Protein AF-A0A7X8CUX2-F1 (afdb_monomer_lite)

Foldseek 3Di:
DDDDDDDDDDDDDDDDDDDDDDDDDDDDDDDDDDDDDDDDPDPPDPDDPDPPPPPDPPDQDKDKAAFADLVPDDDDDFDDDDPDDDDALDADPVPRGGDHDDDDRDDQVPDWDWDDDPDPDIDTDGPSSVVRHIDIWHFDWDDDPPRDIDTDTD

pLDDT: mean 77.35, std 22.96, range [33.97, 98.06]

Radius o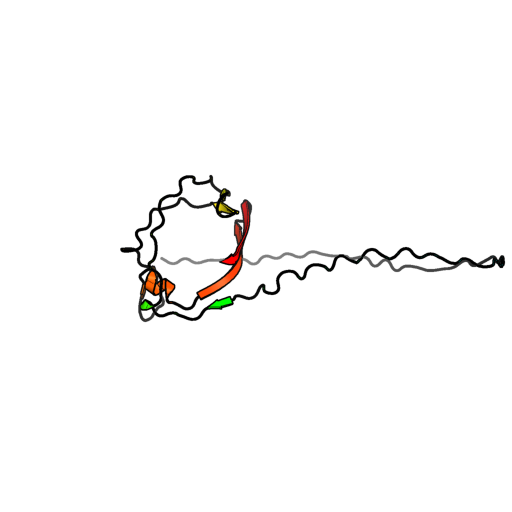f gyration: 32.83 Å; chains: 1; bounding box: 55×72×86 Å

Structure (mmCIF, N/CA/C/O backbone):
data_AF-A0A7X8CUX2-F1
#
_entry.id   AF-A0A7X8CUX2-F1
#
loop_
_atom_site.group_PDB
_atom_site.id
_atom_site.type_symbol
_atom_site.label_atom_id
_atom_site.label_alt_id
_atom_site.label_comp_id
_atom_site.label_asym_id
_atom_site.label_entity_id
_atom_site.label_seq_id
_atom_site.pdbx_PDB_ins_code
_atom_site.Cartn_x
_atom_site.Cartn_y
_atom_site.Cartn_z
_atom_site.occupancy
_atom_site.B_iso_or_equiv
_atom_site.auth_seq_id
_atom_site.auth_comp_id
_atom_site.auth_asym_id
_atom_site.auth_atom_id
_atom_site.pdbx_PDB_model_num
ATOM 1 N N . MET A 1 1 ? 29.147 4.856 28.136 1.00 40.97 1 MET A N 1
ATOM 2 C CA . MET A 1 1 ? 29.773 5.010 26.806 1.00 40.97 1 MET A CA 1
ATOM 3 C C . MET A 1 1 ? 29.336 6.350 26.240 1.00 40.97 1 MET A C 1
ATOM 5 O O . MET A 1 1 ? 28.150 6.532 26.015 1.00 40.97 1 MET A O 1
ATOM 9 N N . ARG A 1 2 ? 30.264 7.312 26.157 1.00 35.72 2 ARG A N 1
ATOM 10 C CA . ARG A 1 2 ? 30.069 8.632 25.536 1.00 35.72 2 ARG A CA 1
ATOM 11 C C . ARG A 1 2 ? 30.442 8.516 24.060 1.00 35.72 2 ARG A C 1
ATOM 13 O O . ARG A 1 2 ? 31.476 7.925 23.770 1.00 35.72 2 ARG A O 1
ATOM 20 N N . PHE A 1 3 ? 29.644 9.102 23.178 1.00 41.94 3 PHE A N 1
ATOM 21 C CA . PHE A 1 3 ? 30.028 9.365 21.794 1.00 41.94 3 PHE A CA 1
ATOM 22 C C . PHE A 1 3 ? 29.941 10.875 21.577 1.00 41.94 3 PHE A C 1
ATOM 24 O O . PHE A 1 3 ? 28.862 11.453 21.680 1.00 41.94 3 PHE A O 1
ATOM 31 N N . GLU A 1 4 ? 31.094 11.505 21.367 1.00 49.91 4 GLU A N 1
ATOM 32 C CA . GLU A 1 4 ? 31.210 12.897 20.936 1.00 49.91 4 GLU A CA 1
ATOM 33 C C . GLU A 1 4 ? 31.287 12.925 19.408 1.00 49.91 4 GLU A C 1
ATOM 35 O O . GLU A 1 4 ? 32.046 12.164 18.807 1.00 49.91 4 GLU A O 1
ATOM 40 N N . THR A 1 5 ? 30.505 13.797 18.777 1.00 55.00 5 THR A N 1
ATOM 41 C CA . THR A 1 5 ? 30.584 14.076 17.340 1.00 55.00 5 THR A CA 1
ATOM 42 C C . THR A 1 5 ? 31.067 15.506 17.139 1.00 55.00 5 THR A C 1
ATOM 44 O O . THR A 1 5 ? 30.326 16.457 17.379 1.00 55.00 5 THR A O 1
ATOM 47 N N . THR A 1 6 ? 32.313 15.639 16.689 1.00 42.09 6 THR A N 1
ATOM 48 C CA . THR A 1 6 ? 32.899 16.876 16.158 1.00 42.09 6 THR A CA 1
ATOM 49 C C . THR A 1 6 ? 32.623 16.939 14.657 1.00 42.09 6 THR A C 1
ATOM 51 O O . THR A 1 6 ? 32.862 15.969 13.940 1.00 42.09 6 THR A O 1
ATOM 54 N N . THR A 1 7 ? 32.132 18.069 14.151 1.00 53.88 7 THR A N 1
ATOM 55 C CA . THR A 1 7 ? 32.079 18.352 12.708 1.00 53.88 7 THR A CA 1
ATOM 56 C C . THR A 1 7 ? 32.467 19.810 12.474 1.00 53.88 7 THR A C 1
ATOM 58 O O . THR A 1 7 ? 31.835 20.725 12.996 1.00 53.88 7 THR A O 1
ATOM 61 N N . GLU A 1 8 ? 33.563 19.984 11.735 1.00 51.78 8 GLU A N 1
ATOM 62 C CA . GLU A 1 8 ? 34.160 21.245 11.272 1.00 51.78 8 GLU A CA 1
ATOM 63 C C . GLU A 1 8 ? 33.325 21.895 10.141 1.00 51.78 8 GLU A C 1
ATOM 65 O O . GLU A 1 8 ? 32.592 21.185 9.446 1.00 51.78 8 GLU A O 1
ATOM 70 N N . PRO A 1 9 ? 33.435 23.219 9.901 1.00 49.66 9 PRO A N 1
ATOM 71 C CA . PRO A 1 9 ? 32.651 23.920 8.892 1.00 49.66 9 PRO A CA 1
ATOM 72 C C . PRO A 1 9 ? 33.364 24.011 7.531 1.00 49.66 9 PRO A C 1
ATOM 74 O O . PRO A 1 9 ? 34.558 24.286 7.437 1.00 49.66 9 PRO A O 1
ATOM 77 N N . ALA A 1 10 ? 32.594 23.863 6.451 1.00 48.94 10 ALA A N 1
ATOM 78 C CA . ALA A 1 10 ? 33.071 24.022 5.081 1.00 48.94 10 ALA A CA 1
ATOM 79 C C . ALA A 1 10 ? 33.069 25.498 4.636 1.00 48.94 10 ALA A C 1
ATOM 81 O O . ALA A 1 10 ? 32.022 26.138 4.529 1.00 48.94 10 ALA A O 1
ATOM 82 N N . HIS A 1 11 ? 34.255 26.017 4.312 1.00 44.72 11 HIS A N 1
ATOM 83 C CA . HIS A 1 11 ? 34.447 27.216 3.497 1.00 44.72 11 HIS A CA 1
ATOM 84 C C . HIS A 1 11 ? 34.376 26.857 2.005 1.00 44.72 11 HIS A C 1
ATOM 86 O O . HIS A 1 11 ? 35.076 25.959 1.548 1.00 44.72 11 HIS A O 1
ATOM 92 N N . GLY A 1 12 ? 33.610 27.620 1.221 1.00 40.72 12 GLY A N 1
ATOM 93 C CA . GLY A 1 12 ? 33.615 27.523 -0.239 1.00 40.72 12 GLY A CA 1
ATOM 94 C C . GLY A 1 12 ? 33.156 28.824 -0.891 1.00 40.72 12 GLY A C 1
ATOM 95 O O . GLY A 1 12 ? 31.986 29.181 -0.824 1.00 40.72 12 GLY A O 1
ATOM 96 N N . ARG A 1 13 ? 34.101 29.543 -1.502 1.00 46.06 13 ARG A N 1
ATOM 97 C CA . ARG A 1 13 ? 33.941 30.817 -2.220 1.00 46.06 13 ARG A CA 1
ATOM 98 C C . ARG A 1 13 ? 34.296 30.598 -3.695 1.00 46.06 13 ARG A C 1
ATOM 100 O O . ARG A 1 13 ? 35.403 30.151 -3.961 1.00 46.06 13 ARG A O 1
ATOM 107 N N . ALA A 1 14 ? 33.421 30.992 -4.620 1.00 40.34 14 ALA A N 1
ATOM 108 C CA . ALA A 1 14 ? 33.697 31.361 -6.025 1.00 40.34 14 ALA A CA 1
ATOM 109 C C . ALA A 1 14 ? 32.381 31.955 -6.586 1.00 40.34 14 ALA A C 1
ATOM 111 O O . ALA A 1 14 ? 31.327 31.390 -6.329 1.00 40.34 14 ALA A O 1
ATOM 112 N N . GLY A 1 15 ? 32.300 33.167 -7.157 1.00 36.16 15 GLY A N 1
ATOM 113 C CA . GLY A 1 15 ? 32.928 33.620 -8.411 1.00 36.16 15 GLY A CA 1
ATOM 114 C C . GLY A 1 15 ? 32.113 33.074 -9.597 1.00 36.16 15 GLY A C 1
ATOM 115 O O . GLY A 1 15 ? 31.926 31.874 -9.664 1.00 36.16 15 GLY A O 1
ATOM 116 N N . GLY A 1 16 ? 31.568 33.804 -10.568 1.00 33.97 16 GLY A N 1
ATOM 117 C CA . GLY A 1 16 ? 31.579 35.204 -10.977 1.00 33.97 16 GLY A CA 1
ATOM 118 C C . GLY A 1 16 ? 31.033 35.261 -12.422 1.00 33.97 16 GLY A C 1
ATOM 119 O O . GLY A 1 16 ? 31.191 34.300 -13.165 1.00 33.97 16 GLY A O 1
ATOM 120 N N . GLY A 1 17 ? 30.425 36.384 -12.822 1.00 37.47 17 GLY A N 1
ATOM 121 C CA . GLY A 1 17 ? 30.331 36.821 -14.225 1.00 37.47 17 GLY A CA 1
ATOM 122 C C . GLY A 1 17 ? 29.136 36.349 -15.071 1.00 37.47 17 GLY A C 1
ATOM 123 O O . GLY A 1 17 ? 29.146 35.254 -15.617 1.00 37.47 17 GLY A O 1
ATOM 124 N N . SER A 1 18 ? 28.183 37.251 -15.341 1.00 40.88 18 SER A N 1
ATOM 125 C CA . SER A 1 18 ? 27.352 37.185 -16.556 1.00 40.88 18 SER A CA 1
ATOM 126 C C . SER A 1 18 ? 27.456 38.514 -17.305 1.00 40.88 18 SER A C 1
ATOM 128 O O . SER A 1 18 ? 27.073 39.560 -16.779 1.00 40.88 18 SER A O 1
ATOM 130 N N . GLY A 1 19 ? 28.040 38.470 -18.502 1.00 38.22 19 GLY A N 1
ATOM 131 C CA . GLY A 1 19 ? 28.313 39.630 -19.342 1.00 38.22 19 GLY A CA 1
ATOM 132 C C . GLY A 1 19 ? 27.075 40.159 -20.064 1.00 38.22 19 GLY A C 1
ATOM 133 O O . GLY A 1 19 ? 26.336 39.423 -20.712 1.00 38.22 19 GLY A O 1
ATOM 134 N N . THR A 1 20 ? 26.902 41.471 -19.989 1.00 44.12 20 THR A N 1
ATOM 135 C CA . THR A 1 20 ? 25.907 42.274 -20.699 1.00 44.12 20 THR A CA 1
ATOM 136 C C . THR A 1 20 ? 26.372 42.522 -22.139 1.00 44.12 20 THR A C 1
ATOM 138 O O . THR A 1 20 ? 27.389 43.181 -22.348 1.00 44.12 20 THR A O 1
ATOM 141 N N . ARG A 1 21 ? 25.629 42.073 -23.160 1.00 46.41 21 ARG A N 1
ATOM 142 C CA . ARG A 1 21 ? 25.759 42.608 -24.531 1.00 46.41 21 ARG A CA 1
ATOM 143 C C . ARG A 1 21 ? 24.506 43.401 -24.878 1.00 46.41 21 ARG A C 1
ATOM 145 O O . ARG A 1 21 ? 23.467 42.840 -25.202 1.00 46.41 21 ARG A O 1
ATOM 152 N N . ARG A 1 22 ? 24.621 44.728 -24.764 1.00 46.91 22 ARG A N 1
ATOM 153 C CA . ARG A 1 22 ? 23.654 45.694 -25.296 1.00 46.91 22 ARG A CA 1
ATOM 154 C C . ARG A 1 22 ? 23.838 45.794 -26.806 1.00 46.91 22 ARG A C 1
ATOM 156 O O . ARG A 1 22 ? 24.954 46.009 -27.276 1.00 46.91 22 ARG A O 1
ATOM 163 N N . GLY A 1 23 ? 22.733 45.648 -27.528 1.00 41.47 23 GLY A N 1
ATOM 164 C CA . GLY A 1 23 ? 22.646 45.944 -28.949 1.00 41.47 23 GLY A CA 1
ATOM 165 C C . GLY A 1 23 ? 22.874 47.426 -29.235 1.00 41.47 23 GLY A C 1
ATOM 166 O O . GLY A 1 23 ? 22.626 48.292 -28.392 1.00 41.47 23 GLY A O 1
ATOM 167 N N . ARG A 1 24 ? 23.342 47.701 -30.449 1.00 58.12 24 ARG A N 1
ATOM 168 C CA . ARG A 1 24 ? 23.314 49.024 -31.061 1.00 58.12 24 ARG A CA 1
ATOM 169 C C . ARG A 1 24 ? 22.660 48.895 -32.430 1.00 58.12 24 ARG A C 1
ATOM 171 O O . ARG A 1 24 ? 23.134 48.153 -33.284 1.00 58.12 24 ARG A O 1
ATOM 178 N N . PHE A 1 25 ? 21.534 49.586 -32.535 1.00 46.28 25 PHE A N 1
ATOM 179 C CA . PHE A 1 25 ? 20.859 49.992 -33.755 1.00 46.28 25 PHE A CA 1
ATOM 180 C C . PHE A 1 25 ? 21.726 51.007 -34.510 1.00 46.28 25 PHE A C 1
ATOM 182 O O . PHE A 1 25 ? 22.446 51.761 -33.860 1.00 46.28 25 PHE A O 1
ATOM 189 N N . ASP A 1 26 ? 21.662 50.987 -35.842 1.00 43.47 26 ASP A N 1
ATOM 190 C CA . ASP A 1 26 ? 21.431 52.150 -36.727 1.00 43.47 26 ASP A CA 1
ATOM 191 C C . ASP A 1 26 ? 21.688 51.706 -38.184 1.00 43.47 26 ASP A C 1
ATOM 193 O O . ASP A 1 26 ? 22.742 51.168 -38.507 1.00 43.47 26 ASP A O 1
ATOM 197 N N . LEU A 1 27 ? 20.656 51.612 -39.030 1.00 44.06 27 LEU A N 1
ATOM 198 C CA . LEU A 1 27 ? 20.001 52.690 -39.791 1.00 44.06 27 LEU A CA 1
ATOM 199 C C . LEU A 1 27 ? 20.787 53.060 -41.059 1.00 44.06 27 LEU A C 1
ATOM 201 O O . LEU A 1 27 ? 21.678 53.894 -40.990 1.00 44.06 27 LEU A O 1
ATOM 205 N N . ILE A 1 28 ? 20.377 52.536 -42.224 1.00 42.38 28 ILE A N 1
ATOM 206 C CA . ILE A 1 28 ? 20.490 53.251 -43.509 1.00 42.38 28 ILE A CA 1
ATOM 207 C C . ILE A 1 28 ? 19.234 52.962 -44.347 1.00 42.38 28 ILE A C 1
ATOM 209 O O . ILE A 1 28 ? 18.972 51.834 -44.756 1.00 42.38 28 ILE A O 1
ATOM 213 N N . ILE A 1 29 ? 18.457 54.024 -44.559 1.00 44.44 29 ILE A N 1
ATOM 214 C CA . ILE A 1 29 ? 17.310 54.147 -45.464 1.00 44.44 29 ILE A CA 1
ATOM 215 C C . ILE A 1 29 ? 17.831 54.602 -46.830 1.00 44.44 29 ILE A C 1
ATOM 217 O O . ILE A 1 29 ? 18.594 55.562 -46.853 1.00 44.44 29 ILE A O 1
ATOM 221 N N . LEU A 1 30 ? 17.364 53.998 -47.933 1.00 34.56 30 LEU A N 1
ATOM 222 C CA . LEU A 1 30 ? 16.971 54.686 -49.182 1.00 34.56 30 LEU A CA 1
ATOM 223 C C . LEU A 1 30 ? 16.639 53.680 -50.293 1.00 34.56 30 LEU A C 1
ATOM 225 O O . LEU A 1 30 ? 17.513 52.946 -50.739 1.00 34.56 30 LEU A O 1
ATOM 229 N N . ALA A 1 31 ? 15.396 53.703 -50.779 1.00 37.47 31 ALA A N 1
ATOM 230 C CA . ALA A 1 31 ? 15.056 54.059 -52.164 1.00 37.47 31 ALA A CA 1
ATOM 231 C C . ALA A 1 31 ? 13.650 53.552 -52.518 1.00 37.47 31 ALA A C 1
ATOM 233 O O . ALA A 1 31 ? 13.299 52.394 -52.314 1.00 37.47 31 ALA A O 1
ATOM 234 N N . ALA A 1 32 ? 12.848 54.475 -53.036 1.00 39.56 32 ALA A N 1
ATOM 235 C CA . ALA A 1 32 ? 11.475 54.289 -53.461 1.00 39.56 32 ALA A CA 1
ATOM 236 C C . ALA A 1 32 ? 11.363 53.512 -54.782 1.00 39.56 32 ALA A C 1
ATOM 238 O O . ALA A 1 32 ? 12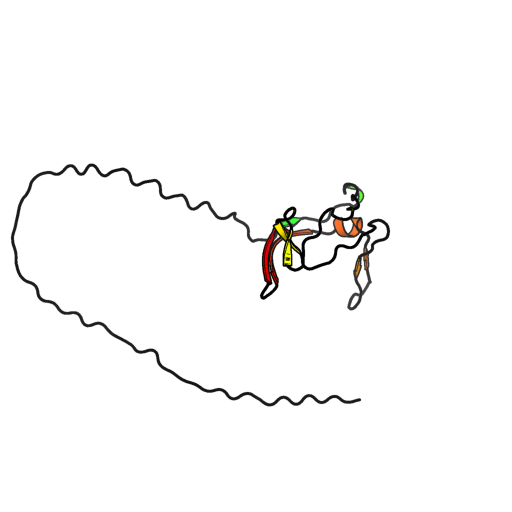.181 53.703 -55.677 1.00 39.56 32 ALA A O 1
ATOM 239 N N . ALA A 1 33 ? 10.271 52.764 -54.947 1.00 39.53 33 ALA A N 1
ATOM 240 C CA . ALA A 1 33 ? 9.591 52.612 -56.232 1.00 39.53 33 ALA A CA 1
ATOM 241 C C . ALA A 1 33 ? 8.143 52.163 -55.989 1.00 39.53 33 ALA A C 1
ATOM 243 O O . ALA A 1 33 ? 7.885 51.140 -55.360 1.00 39.53 33 ALA A O 1
ATOM 244 N N . ALA A 1 34 ? 7.206 52.974 -56.470 1.00 46.91 34 ALA A N 1
ATOM 245 C CA . ALA A 1 34 ? 5.782 52.692 -56.491 1.00 46.91 34 ALA A CA 1
ATOM 246 C C . ALA A 1 34 ? 5.457 51.640 -57.560 1.00 46.91 34 ALA A C 1
ATOM 248 O O . ALA A 1 34 ? 5.902 51.782 -58.697 1.00 46.91 34 ALA A O 1
ATOM 249 N N . ILE A 1 35 ? 4.625 50.650 -57.225 1.00 50.41 35 ILE A N 1
ATOM 250 C CA . ILE A 1 35 ? 3.882 49.849 -58.204 1.00 50.41 35 ILE A CA 1
ATOM 251 C C . ILE A 1 35 ? 2.458 49.655 -57.669 1.00 50.41 35 ILE A C 1
ATOM 253 O O . ILE A 1 35 ? 2.245 49.078 -56.607 1.00 50.41 35 ILE A O 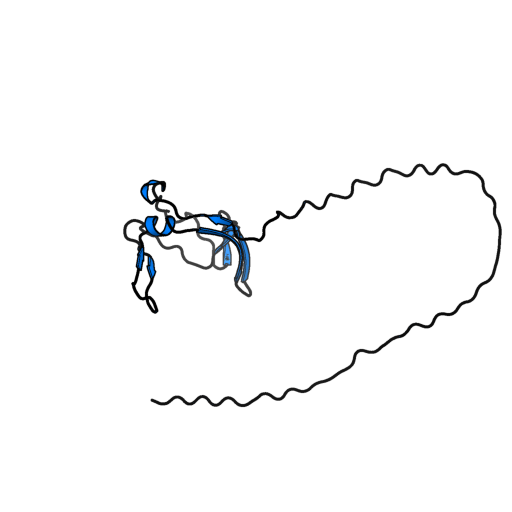1
ATOM 257 N N . ILE A 1 36 ? 1.494 50.192 -58.415 1.00 53.28 36 ILE A N 1
ATOM 258 C CA . ILE A 1 36 ? 0.058 49.956 -58.258 1.00 53.28 36 ILE A CA 1
ATOM 259 C C . ILE A 1 36 ? -0.255 48.656 -59.004 1.00 53.28 36 ILE A C 1
ATOM 261 O O . ILE A 1 36 ? -0.065 48.605 -60.218 1.00 53.28 36 ILE A O 1
ATOM 265 N N . THR A 1 37 ? -0.771 47.636 -58.315 1.00 53.09 37 THR A N 1
ATOM 266 C CA . THR A 1 37 ? -1.428 46.483 -58.951 1.00 53.09 37 THR A CA 1
ATOM 267 C C . THR A 1 37 ? -2.752 46.170 -58.268 1.00 53.09 37 THR A C 1
ATOM 269 O O . THR A 1 37 ? -2.872 46.158 -57.045 1.00 53.09 37 THR A O 1
ATOM 272 N N . LEU A 1 38 ? -3.754 45.979 -59.121 1.00 54.59 38 LEU A N 1
ATOM 273 C CA . LEU A 1 38 ? -5.144 45.660 -58.835 1.00 54.59 38 LEU A CA 1
ATOM 274 C C . LEU A 1 38 ? -5.293 44.238 -58.279 1.00 54.59 38 LEU A C 1
ATOM 276 O O . LEU A 1 38 ? -4.615 43.340 -58.756 1.00 54.59 38 LEU A O 1
ATOM 280 N N . GLY A 1 39 ? -6.251 44.071 -57.363 1.00 54.50 39 GLY A N 1
ATOM 281 C CA . GLY A 1 39 ? -7.073 42.870 -57.183 1.00 54.50 39 GLY A CA 1
ATOM 282 C C . GLY A 1 39 ? -6.368 41.525 -57.009 1.00 54.50 39 GLY A C 1
ATOM 283 O O . GLY A 1 39 ? -6.054 40.873 -57.994 1.00 54.50 39 GLY A O 1
ATOM 284 N N . ASP A 1 40 ? -6.330 41.034 -55.771 1.00 45.19 40 ASP A N 1
ATOM 285 C CA . ASP A 1 40 ? -6.259 39.598 -55.507 1.00 45.19 40 ASP A CA 1
ATOM 286 C C . ASP A 1 40 ? -7.300 39.230 -54.442 1.00 45.19 40 ASP A C 1
ATOM 288 O O . ASP A 1 40 ? -7.272 39.702 -53.303 1.00 45.19 40 ASP A O 1
ATOM 292 N N . CYS A 1 41 ? -8.280 38.424 -54.851 1.00 45.59 41 CYS A N 1
ATOM 293 C CA . CYS A 1 41 ? -9.090 37.649 -53.925 1.00 45.59 41 CYS A CA 1
ATOM 294 C C . CYS A 1 41 ? -8.184 36.549 -53.386 1.00 45.59 41 CYS A C 1
ATOM 296 O O . CYS A 1 41 ? -7.936 35.579 -54.090 1.00 45.59 41 CYS A O 1
ATOM 298 N N . ASP A 1 42 ? -7.697 36.696 -52.160 1.00 54.47 42 ASP A N 1
ATOM 299 C CA . ASP A 1 42 ? -6.941 35.646 -51.483 1.00 54.47 42 ASP A CA 1
ATOM 300 C C . ASP A 1 42 ? -7.927 34.560 -51.000 1.00 54.47 42 ASP A C 1
ATOM 302 O O . ASP A 1 42 ? -8.751 34.830 -50.114 1.00 54.47 42 ASP A O 1
ATOM 306 N N . PRO A 1 43 ? -7.932 33.338 -51.568 1.00 56.16 43 PRO A N 1
ATOM 307 C CA . PRO A 1 43 ? -8.717 32.250 -51.023 1.00 56.16 43 PRO A CA 1
ATOM 308 C C . PRO A 1 43 ? -7.927 31.676 -49.848 1.00 56.16 43 PRO A C 1
ATOM 310 O O . PRO A 1 43 ? -7.208 30.689 -49.993 1.00 56.16 43 PRO A O 1
ATOM 313 N N . ARG A 1 44 ? -8.051 32.301 -48.672 1.00 62.12 44 ARG A N 1
ATOM 314 C CA . ARG A 1 44 ? -7.422 31.800 -47.446 1.00 62.12 44 ARG A CA 1
ATOM 315 C C . ARG A 1 44 ? -7.938 30.380 -47.171 1.00 62.12 44 ARG A C 1
ATOM 317 O O . ARG A 1 44 ? -9.125 30.237 -46.863 1.00 62.12 44 ARG A O 1
ATOM 324 N N . PRO A 1 45 ? -7.103 29.326 -47.249 1.00 66.81 45 PRO A N 1
ATOM 325 C CA . PRO A 1 45 ? -7.544 27.996 -46.861 1.00 66.81 45 PRO A CA 1
ATOM 326 C C . PRO A 1 45 ? -7.923 28.022 -45.372 1.00 66.81 45 PRO A C 1
ATOM 328 O O . PRO A 1 45 ? -7.266 28.720 -44.589 1.00 66.81 45 PRO A O 1
ATOM 331 N N . PRO A 1 46 ? -8.984 27.309 -44.954 1.00 64.69 46 PRO A N 1
ATOM 332 C CA . PRO A 1 46 ? -9.342 27.248 -43.547 1.00 64.69 46 PRO A CA 1
ATOM 333 C C . PRO A 1 46 ? -8.150 26.691 -42.769 1.00 64.69 46 PRO A C 1
ATOM 335 O O . PRO A 1 46 ? -7.648 25.608 -43.077 1.00 64.69 46 PRO A O 1
ATOM 338 N N . SER A 1 47 ? -7.680 27.449 -41.777 1.00 63.66 47 SER A N 1
ATOM 339 C CA . SER A 1 47 ? -6.681 26.956 -40.834 1.00 63.66 47 SER A CA 1
ATOM 340 C C . SER A 1 47 ? -7.165 25.619 -40.265 1.00 63.66 47 SER A C 1
ATOM 342 O O . SER A 1 47 ? -8.336 25.531 -39.876 1.00 63.66 47 SER A O 1
ATOM 344 N N . PRO A 1 48 ? -6.311 24.581 -40.198 1.00 69.25 48 PRO A N 1
ATOM 345 C CA . PRO A 1 48 ? -6.685 23.341 -39.537 1.00 69.25 48 PRO A CA 1
ATOM 346 C C . PRO A 1 48 ? -7.121 23.664 -38.102 1.00 69.25 48 PRO A C 1
ATOM 348 O O . PRO A 1 48 ? -6.526 24.555 -37.480 1.00 69.25 48 PRO A O 1
ATOM 351 N N . PRO A 1 49 ? -8.153 22.986 -37.565 1.00 60.88 49 PRO A N 1
ATOM 352 C CA . PRO A 1 49 ? -8.528 23.173 -36.177 1.00 60.88 49 PRO A CA 1
ATOM 353 C C . PRO A 1 49 ? -7.283 22.917 -35.334 1.00 60.88 49 PRO A C 1
ATOM 355 O O . PRO A 1 49 ? -6.657 21.859 -35.432 1.00 60.88 49 PRO A O 1
ATOM 358 N N . THR A 1 50 ? -6.889 23.916 -34.545 1.00 61.19 50 THR A N 1
ATOM 359 C CA . THR A 1 50 ? -5.879 23.734 -33.509 1.00 61.19 50 THR A CA 1
ATOM 360 C C . THR A 1 50 ? -6.289 22.493 -32.723 1.00 61.19 50 THR A C 1
ATOM 362 O O . THR A 1 50 ? -7.445 22.448 -32.288 1.00 61.19 50 THR A O 1
ATOM 365 N N . PRO A 1 51 ? -5.426 21.471 -32.564 1.00 53.91 51 PRO A N 1
ATOM 366 C CA . PRO A 1 51 ? -5.762 20.361 -31.695 1.00 53.91 51 PRO A CA 1
ATOM 367 C C . PRO A 1 51 ? -6.052 20.979 -30.334 1.00 53.91 51 PRO A C 1
ATOM 369 O O . PRO A 1 51 ? -5.172 21.584 -29.717 1.00 53.91 51 PRO A O 1
ATOM 372 N N . SER A 1 52 ? -7.321 20.907 -29.928 1.00 64.31 52 SER A N 1
ATOM 373 C CA . SER A 1 52 ? -7.737 21.242 -28.579 1.00 64.31 52 SER A CA 1
ATOM 374 C C . SER A 1 52 ? -6.869 20.367 -27.701 1.00 64.31 52 SER A C 1
ATOM 376 O O . SER A 1 52 ? -6.996 19.142 -27.735 1.00 64.31 52 SER A O 1
ATOM 378 N N . LYS A 1 53 ? -5.879 20.987 -27.055 1.00 57.47 53 LYS A N 1
ATOM 379 C CA . LYS A 1 53 ? -4.974 20.322 -26.133 1.00 57.47 53 LYS A CA 1
ATOM 380 C C . LYS A 1 53 ? -5.906 19.693 -25.116 1.00 57.47 53 LYS A C 1
ATOM 382 O O . LYS A 1 53 ? -6.495 20.425 -24.325 1.00 57.47 53 LYS A O 1
ATOM 387 N N . ALA A 1 54 ? -6.128 18.383 -25.250 1.00 57.66 54 ALA A N 1
ATOM 388 C CA . ALA A 1 54 ? -7.005 17.634 -24.378 1.00 57.66 54 ALA A CA 1
ATOM 389 C C . ALA A 1 54 ? -6.618 18.050 -22.969 1.00 57.66 54 ALA A C 1
ATOM 391 O O . ALA A 1 54 ? -5.440 17.947 -22.611 1.00 57.66 54 ALA A O 1
ATOM 392 N N . SER A 1 55 ? -7.561 18.654 -22.247 1.00 54.00 55 SER A N 1
ATOM 393 C CA . SER A 1 55 ? -7.351 19.031 -20.863 1.00 54.00 55 SER A CA 1
ATOM 394 C C . SER A 1 55 ? -6.756 17.805 -20.191 1.00 54.00 55 SER A C 1
ATOM 396 O O . SER A 1 55 ? -7.403 16.756 -20.149 1.00 54.00 55 SER A O 1
ATOM 398 N N . ALA A 1 56 ? -5.491 17.901 -19.767 1.00 56.47 56 ALA A N 1
ATOM 399 C CA . ALA A 1 56 ? -4.894 16.876 -18.929 1.00 56.47 56 ALA A CA 1
ATOM 400 C C . ALA A 1 56 ? -5.906 16.600 -17.809 1.00 56.47 56 ALA A C 1
ATOM 402 O O . ALA A 1 56 ? -6.506 17.571 -17.330 1.00 56.47 56 ALA A O 1
ATOM 403 N N . PRO A 1 57 ? -6.183 15.330 -17.460 1.00 51.75 57 PRO A N 1
ATOM 404 C CA . PRO A 1 57 ? -7.238 15.015 -16.513 1.00 51.75 57 PRO A CA 1
ATOM 405 C C . PRO A 1 57 ? -7.054 15.876 -15.266 1.00 51.75 57 PRO A C 1
ATOM 407 O O . PRO A 1 57 ? -6.037 15.805 -14.575 1.00 51.75 57 PRO A O 1
ATOM 410 N N . SER A 1 58 ? -8.031 16.753 -15.052 1.00 57.81 58 SER A N 1
ATOM 411 C CA . SER A 1 58 ? -8.137 17.619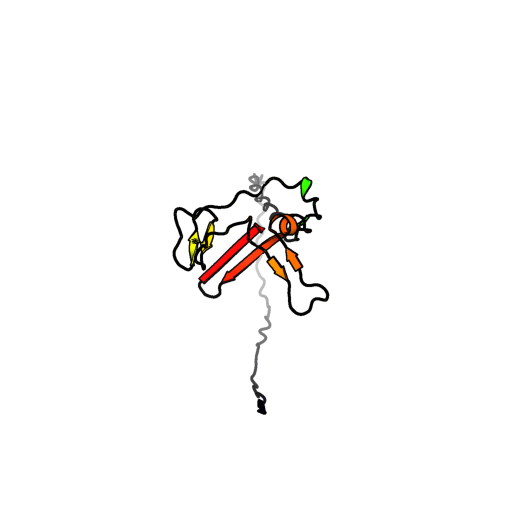 -13.894 1.00 57.81 58 SER A CA 1
ATOM 412 C C . SER A 1 58 ? -8.456 16.722 -12.706 1.00 57.81 58 SER A C 1
ATOM 414 O O . SER A 1 58 ? -9.609 16.405 -12.446 1.00 57.81 58 SER A O 1
ATOM 416 N N . SER A 1 59 ? -7.409 16.180 -12.092 1.00 54.69 59 SER A N 1
ATOM 417 C CA . SER A 1 59 ? -7.138 16.355 -10.669 1.00 54.69 59 SER A CA 1
ATOM 418 C C . SER A 1 59 ? -5.855 15.597 -10.321 1.00 54.69 59 SER A C 1
ATOM 420 O O . SER A 1 59 ? -5.807 14.368 -10.378 1.00 54.69 59 SER A O 1
ATOM 422 N N . ALA A 1 60 ? -4.801 16.340 -9.985 1.00 67.50 60 ALA A N 1
ATOM 423 C CA . ALA A 1 60 ? -3.674 15.808 -9.222 1.00 67.50 60 ALA A CA 1
ATOM 424 C C . ALA A 1 60 ? -4.005 15.749 -7.716 1.00 67.50 60 ALA A C 1
ATOM 426 O O . ALA A 1 60 ? -3.171 15.306 -6.931 1.00 67.50 60 ALA A O 1
ATOM 427 N N . ASP A 1 61 ? -5.201 16.198 -7.315 1.00 81.25 61 ASP A N 1
ATOM 428 C CA . ASP A 1 61 ? -5.593 16.258 -5.916 1.00 81.25 61 ASP A CA 1
ATOM 429 C C . ASP A 1 61 ? -6.063 14.882 -5.425 1.00 81.25 61 ASP A C 1
ATOM 431 O O . ASP A 1 61 ? -6.780 14.176 -6.148 1.00 81.25 61 ASP A O 1
ATOM 435 N N . PRO A 1 62 ? -5.690 14.496 -4.194 1.00 91.25 62 PRO A N 1
ATOM 436 C CA . PRO A 1 62 ? -6.154 13.260 -3.583 1.00 91.25 62 PRO A CA 1
ATOM 437 C C . PRO A 1 62 ? -7.682 13.241 -3.428 1.00 91.25 62 PRO A C 1
ATOM 439 O O . PRO A 1 62 ? -8.293 14.189 -2.934 1.00 91.25 62 PRO A O 1
ATOM 442 N N . GLU A 1 63 ? -8.304 12.122 -3.793 1.00 95.19 63 GLU A N 1
ATOM 443 C CA . GLU A 1 63 ? -9.716 11.842 -3.540 1.00 95.19 63 GLU A CA 1
ATOM 444 C C . GLU A 1 63 ? -9.861 11.206 -2.150 1.00 95.19 63 GLU A C 1
ATOM 446 O O . GLU A 1 63 ? -9.362 10.108 -1.895 1.00 95.19 63 GLU A O 1
ATOM 451 N N . TYR A 1 64 ? -10.553 11.890 -1.239 1.00 95.62 64 TYR A N 1
ATOM 452 C CA . TYR A 1 64 ? -10.820 11.392 0.111 1.00 95.62 64 TYR A CA 1
ATOM 453 C C . TYR A 1 64 ? -12.130 10.606 0.147 1.00 95.62 64 TYR A C 1
ATOM 455 O O . TYR A 1 64 ? -13.206 11.137 -0.127 1.00 95.62 64 TYR A O 1
ATOM 463 N N . LEU A 1 65 ? -12.041 9.341 0.542 1.00 94.44 65 LEU A N 1
ATOM 464 C CA . LEU A 1 65 ? -13.168 8.440 0.722 1.00 94.44 65 LEU A CA 1
ATOM 465 C C . LEU A 1 65 ? -13.433 8.259 2.225 1.00 94.44 65 LEU A C 1
ATOM 467 O O . LEU A 1 65 ? -12.503 7.954 2.979 1.00 94.44 65 LEU A O 1
ATOM 471 N N . PRO A 1 66 ? -14.683 8.425 2.687 1.00 96.19 66 PRO A N 1
ATOM 472 C CA . PRO A 1 66 ? -15.004 8.314 4.104 1.00 96.19 66 PRO A CA 1
ATOM 473 C C . PRO A 1 66 ? -14.835 6.877 4.613 1.00 96.19 66 PRO A C 1
ATOM 475 O O . PRO A 1 66 ? -14.806 5.917 3.836 1.00 96.19 66 PRO A O 1
ATOM 478 N N . ALA A 1 67 ? -14.769 6.745 5.940 1.00 96.75 67 ALA A N 1
ATOM 479 C CA . ALA A 1 67 ? -14.851 5.452 6.612 1.00 96.75 67 ALA A CA 1
ATOM 480 C C . ALA A 1 67 ? -16.152 4.720 6.247 1.00 96.75 67 ALA A C 1
ATOM 482 O O . ALA A 1 67 ? -17.173 5.348 5.953 1.00 96.75 67 ALA A O 1
ATOM 483 N N . ARG A 1 68 ? -16.117 3.388 6.303 1.00 95.62 68 ARG A N 1
ATOM 484 C CA . ARG A 1 68 ? -17.271 2.517 6.037 1.00 95.62 68 ARG A CA 1
ATOM 485 C C . ARG A 1 68 ? -17.509 1.579 7.205 1.00 95.62 68 ARG A C 1
ATOM 487 O O . ARG A 1 68 ? -16.578 1.251 7.935 1.00 95.62 68 ARG A O 1
ATOM 494 N N . SER A 1 69 ? -18.742 1.108 7.362 1.00 95.25 69 SER A N 1
ATOM 495 C CA . SER A 1 69 ? -19.012 0.049 8.333 1.00 95.25 69 SER A CA 1
ATOM 496 C C . SER A 1 69 ? -18.426 -1.272 7.842 1.00 95.25 69 SER A C 1
ATOM 498 O O . SER A 1 69 ? -18.502 -1.601 6.658 1.00 95.25 69 SER A O 1
ATOM 500 N N . ARG A 1 70 ? -17.889 -2.080 8.760 1.00 93.88 70 ARG A N 1
ATOM 501 C CA . ARG A 1 70 ? -17.359 -3.410 8.431 1.00 93.88 70 ARG A CA 1
ATOM 502 C C . ARG A 1 70 ? -18.416 -4.313 7.792 1.00 93.88 70 ARG A C 1
ATOM 504 O O . ARG A 1 70 ? -18.103 -5.055 6.870 1.00 93.88 70 ARG A O 1
ATOM 511 N N . SER A 1 71 ? -19.665 -4.213 8.243 1.00 93.56 71 SER A N 1
ATOM 512 C CA . SER A 1 71 ? -20.781 -5.013 7.724 1.00 93.56 71 SER A CA 1
ATOM 513 C C . SER A 1 71 ? -21.142 -4.691 6.270 1.00 93.56 71 SER A C 1
ATOM 515 O O . SER A 1 71 ? -21.826 -5.477 5.624 1.00 93.56 71 SER A O 1
ATOM 517 N N . GLU A 1 72 ? -20.701 -3.542 5.755 1.00 94.19 72 GLU A N 1
ATOM 518 C CA . GLU A 1 72 ? -20.935 -3.106 4.373 1.00 94.19 72 GLU A CA 1
ATOM 519 C C . GLU A 1 72 ? -19.809 -3.549 3.428 1.00 94.19 72 GLU A C 1
ATOM 521 O O . GLU A 1 72 ? -19.914 -3.393 2.209 1.00 94.19 72 GLU A O 1
ATOM 526 N N . LEU A 1 73 ? -18.702 -4.069 3.969 1.00 93.88 73 LEU A N 1
ATOM 527 C CA . LEU A 1 73 ? -17.565 -4.481 3.162 1.00 93.88 73 LEU A CA 1
ATOM 528 C C . LEU A 1 73 ? -17.861 -5.816 2.467 1.00 93.88 73 LEU A C 1
ATOM 530 O O . LEU A 1 73 ? -18.249 -6.783 3.124 1.00 93.88 73 LEU A O 1
ATOM 534 N N . PRO A 1 74 ? -17.603 -5.926 1.150 1.00 94.19 74 PRO A N 1
ATOM 535 C CA . PRO A 1 74 ? -17.598 -7.230 0.509 1.00 94.19 74 PRO A CA 1
ATOM 536 C C . PRO A 1 74 ? -16.480 -8.098 1.115 1.00 94.19 74 PRO A C 1
ATOM 538 O O . PRO A 1 74 ? -15.417 -7.551 1.462 1.00 94.19 74 PRO A O 1
ATOM 541 N N . PRO A 1 75 ? -16.676 -9.429 1.207 1.00 92.44 75 PRO A N 1
ATOM 542 C CA . PRO A 1 75 ? -15.657 -10.343 1.711 1.00 92.44 75 PRO A CA 1
ATOM 543 C C . PRO A 1 75 ? -14.318 -10.159 0.991 1.00 92.44 75 PRO A C 1
ATOM 545 O O . PRO A 1 75 ? -14.273 -10.047 -0.235 1.00 92.44 75 PRO A O 1
ATOM 548 N N . ALA A 1 76 ? -13.224 -10.117 1.752 1.00 92.75 76 ALA A N 1
ATOM 549 C CA . ALA A 1 76 ? -11.887 -10.097 1.174 1.0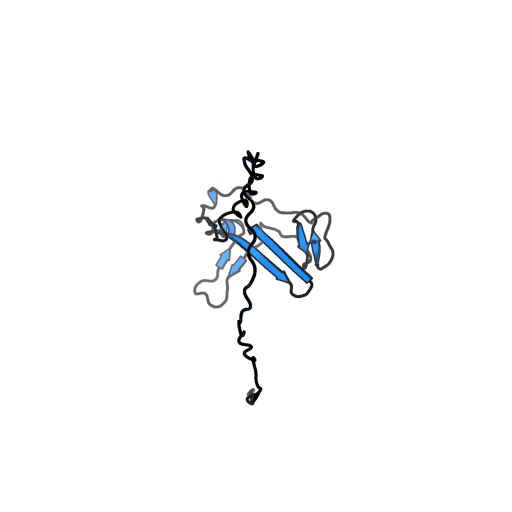0 92.75 76 ALA A CA 1
ATOM 550 C C . ALA A 1 76 ? -11.567 -11.455 0.532 1.00 92.75 76 ALA A C 1
ATOM 552 O O . ALA A 1 76 ? -11.741 -12.501 1.158 1.00 92.75 76 ALA A O 1
ATOM 553 N N . VAL A 1 77 ? -11.064 -11.434 -0.701 1.00 93.44 77 VAL A N 1
ATOM 554 C CA . VAL A 1 77 ? -10.544 -12.628 -1.374 1.00 93.44 77 VAL A CA 1
ATOM 555 C C . VAL A 1 77 ? -9.043 -12.697 -1.122 1.00 93.44 77 VAL A C 1
ATOM 557 O O . VAL A 1 77 ? -8.328 -11.728 -1.373 1.00 93.44 77 VAL A O 1
ATOM 560 N N . GLN A 1 78 ? -8.566 -13.832 -0.613 1.00 91.69 78 GLN A N 1
ATOM 561 C CA . GLN A 1 78 ? -7.138 -14.055 -0.409 1.00 91.69 78 GLN A CA 1
ATOM 562 C C . GLN A 1 78 ? -6.440 -14.220 -1.770 1.00 91.69 78 GLN A C 1
ATOM 564 O O . GLN A 1 78 ? -6.835 -15.102 -2.537 1.00 91.69 78 GLN A O 1
ATOM 569 N N . PRO A 1 79 ? -5.417 -13.408 -2.084 1.00 89.12 79 PRO A N 1
ATOM 570 C CA . PRO A 1 79 ? -4.648 -13.588 -3.306 1.00 89.12 79 PRO A CA 1
ATOM 571 C C . PRO A 1 79 ? -3.775 -14.847 -3.217 1.00 89.12 79 PRO A C 1
ATOM 573 O O . PRO A 1 79 ? -3.184 -15.142 -2.176 1.00 89.12 79 PRO A O 1
ATOM 576 N N . GLY A 1 80 ? -3.699 -15.589 -4.323 1.00 92.12 80 GLY A N 1
ATOM 577 C CA . GLY A 1 80 ? -2.729 -16.670 -4.497 1.00 92.12 80 GLY A CA 1
ATOM 578 C C . GLY A 1 80 ? -1.342 -16.147 -4.883 1.00 92.12 80 GLY A C 1
ATOM 579 O O . GLY A 1 80 ? -1.151 -14.948 -5.087 1.00 92.12 80 GLY A O 1
ATOM 580 N N . MET A 1 81 ? -0.372 -17.057 -5.012 1.00 93.50 81 MET A N 1
ATOM 581 C CA . MET A 1 81 ? 0.939 -16.719 -5.577 1.00 93.50 81 MET A CA 1
ATOM 582 C C . MET A 1 81 ? 0.794 -16.392 -7.077 1.00 93.50 81 MET A C 1
ATOM 584 O O . MET A 1 81 ? 0.104 -17.145 -7.773 1.00 93.50 81 MET A O 1
ATOM 588 N N . PRO A 1 82 ? 1.434 -15.327 -7.595 1.00 91.19 82 PRO A N 1
ATOM 589 C CA . PRO A 1 82 ? 1.450 -15.045 -9.028 1.00 91.19 82 PRO A CA 1
ATOM 590 C C . PRO A 1 82 ? 2.061 -16.199 -9.833 1.00 91.19 82 PRO A C 1
ATOM 592 O O . PRO A 1 82 ? 3.014 -16.840 -9.389 1.00 91.19 82 PRO A O 1
ATOM 595 N N . ALA A 1 83 ? 1.533 -16.448 -11.034 1.00 92.50 83 ALA A N 1
ATOM 596 C CA . ALA A 1 83 ? 2.069 -17.469 -11.941 1.00 92.50 83 ALA A CA 1
ATOM 597 C C . ALA A 1 83 ? 3.433 -17.073 -12.535 1.00 92.50 83 ALA A C 1
ATOM 599 O O . ALA A 1 83 ? 4.232 -17.935 -12.896 1.00 92.50 83 ALA A O 1
ATOM 600 N N . PHE A 1 84 ? 3.688 -15.769 -12.625 1.00 93.25 84 PHE A N 1
ATOM 601 C CA . PHE A 1 84 ? 4.927 -15.176 -13.099 1.00 93.25 84 PHE A CA 1
ATOM 602 C C . PHE A 1 84 ? 5.352 -14.075 -12.128 1.00 93.25 84 PHE A C 1
ATOM 604 O O . PHE A 1 84 ? 4.518 -13.314 -11.642 1.00 93.25 84 PHE A O 1
ATOM 611 N N . ILE A 1 85 ? 6.647 -14.021 -11.826 1.00 94.38 85 ILE A N 1
ATOM 612 C CA . ILE A 1 85 ? 7.250 -12.991 -10.982 1.00 94.38 85 ILE A CA 1
ATOM 613 C C . ILE A 1 85 ? 8.407 -12.405 -11.801 1.00 94.38 85 ILE A C 1
ATOM 615 O O . ILE A 1 85 ? 9.360 -13.144 -12.066 1.00 94.38 85 ILE A O 1
ATOM 619 N N . PRO A 1 86 ? 8.324 -11.131 -12.227 1.00 95.94 86 PRO A N 1
ATOM 620 C CA . PRO A 1 86 ? 9.406 -10.473 -12.952 1.00 95.94 86 PRO A CA 1
ATOM 621 C C . PRO A 1 86 ? 10.710 -10.429 -12.149 1.00 95.94 86 PRO A C 1
ATOM 623 O O . PRO A 1 86 ? 10.711 -10.537 -10.917 1.00 95.94 86 PRO A O 1
ATOM 626 N N . GLY A 1 87 ? 11.827 -10.236 -12.849 1.00 96.12 87 GLY A N 1
ATOM 627 C CA . GLY A 1 87 ? 13.120 -9.961 -12.235 1.00 96.12 87 GLY A CA 1
ATOM 628 C C . GLY A 1 87 ? 13.159 -8.623 -11.486 1.00 96.12 87 GLY A C 1
ATOM 629 O O . GLY A 1 87 ? 12.235 -7.811 -11.529 1.00 96.12 87 GLY A O 1
ATOM 630 N N . TYR A 1 88 ? 14.264 -8.383 -10.777 1.00 95.94 88 TYR A N 1
ATOM 631 C CA . TYR A 1 88 ? 14.455 -7.139 -10.032 1.00 95.94 88 TYR A CA 1
ATOM 632 C C . TYR A 1 88 ? 14.488 -5.929 -10.972 1.00 95.94 88 TYR A C 1
ATOM 634 O O . TYR A 1 88 ? 15.292 -5.883 -11.900 1.00 95.94 88 TYR A O 1
ATOM 642 N N . ALA A 1 89 ? 13.642 -4.943 -10.679 1.00 96.31 89 ALA A N 1
ATOM 643 C CA . ALA A 1 89 ? 13.388 -3.757 -11.487 1.00 96.31 89 ALA A CA 1
ATOM 644 C C . ALA A 1 89 ? 12.897 -4.058 -12.915 1.00 96.31 89 ALA A C 1
ATOM 646 O O . ALA A 1 89 ? 12.970 -3.184 -13.774 1.00 96.31 89 ALA A O 1
ATOM 647 N N . GLU A 1 90 ? 12.383 -5.261 -13.184 1.00 97.25 90 GLU A N 1
ATOM 648 C CA . GLU A 1 90 ? 11.679 -5.555 -14.432 1.00 97.25 90 GLU A CA 1
ATOM 649 C C . GLU A 1 90 ? 10.210 -5.139 -14.328 1.00 97.25 90 GLU A C 1
ATOM 651 O O . GLU A 1 90 ? 9.616 -5.130 -13.245 1.00 97.25 90 GLU A O 1
ATOM 656 N N . LEU A 1 91 ? 9.630 -4.787 -15.474 1.00 96.81 91 LEU A N 1
ATOM 657 C CA . LEU A 1 91 ? 8.232 -4.398 -15.581 1.00 96.81 91 LEU A CA 1
ATOM 658 C C . LEU A 1 91 ? 7.329 -5.632 -15.456 1.00 96.81 91 LEU A C 1
ATOM 660 O O . LEU A 1 91 ? 7.471 -6.593 -16.212 1.00 96.81 91 LEU A O 1
ATOM 664 N N . ASP A 1 92 ? 6.370 -5.582 -14.538 1.00 95.50 92 ASP A N 1
ATOM 665 C CA . ASP A 1 92 ? 5.277 -6.543 -14.470 1.00 95.50 92 ASP A CA 1
ATOM 666 C C . ASP A 1 92 ? 4.256 -6.253 -15.583 1.00 95.50 92 ASP A C 1
ATOM 668 O O . ASP A 1 92 ? 3.668 -5.167 -15.597 1.00 95.50 92 ASP A O 1
ATOM 672 N N . PRO A 1 93 ? 4.020 -7.185 -16.525 1.00 93.44 93 PRO A N 1
ATOM 673 C CA . PRO A 1 93 ? 3.075 -6.967 -17.617 1.00 93.44 93 PRO A CA 1
ATOM 674 C C . PRO A 1 93 ? 1.622 -6.817 -17.148 1.00 93.44 93 PRO A C 1
ATOM 676 O O . PRO A 1 93 ? 0.837 -6.189 -17.859 1.00 93.44 93 PRO A O 1
ATOM 679 N N . ASP A 1 94 ? 1.261 -7.360 -15.981 1.00 93.00 94 ASP A N 1
ATOM 680 C CA . ASP A 1 94 ? -0.119 -7.326 -15.488 1.00 93.00 94 ASP A CA 1
ATOM 681 C C . ASP A 1 94 ? -0.462 -5.974 -14.850 1.00 93.00 94 ASP A C 1
ATOM 683 O O . ASP A 1 94 ? -1.532 -5.412 -15.100 1.00 93.00 94 ASP A O 1
ATOM 687 N N . SER A 1 95 ? 0.443 -5.427 -14.033 1.00 92.56 95 SER A N 1
ATOM 688 C CA . SER A 1 95 ? 0.243 -4.131 -13.373 1.00 92.56 95 SER A CA 1
ATOM 689 C C . SER A 1 95 ? 0.798 -2.938 -14.154 1.00 92.56 95 SER A C 1
ATOM 691 O O . SER A 1 95 ? 0.345 -1.811 -13.945 1.00 92.56 95 SER A O 1
ATOM 693 N N . GLY A 1 96 ? 1.769 -3.159 -15.045 1.00 95.12 96 GLY A N 1
ATOM 694 C CA . GLY A 1 96 ? 2.538 -2.095 -15.690 1.00 95.12 96 GLY A CA 1
ATOM 695 C C . GLY A 1 96 ? 3.462 -1.345 -14.726 1.00 95.12 96 GLY A C 1
ATOM 696 O O . GLY A 1 96 ? 3.809 -0.198 -15.005 1.00 95.12 96 GLY A O 1
ATOM 697 N N . LEU A 1 97 ? 3.821 -1.960 -13.593 1.00 96.19 97 LEU A N 1
ATOM 698 C CA . LEU A 1 97 ? 4.711 -1.409 -12.567 1.00 96.19 97 LEU A CA 1
ATOM 699 C C . LEU A 1 97 ? 5.986 -2.243 -12.458 1.00 96.19 97 LEU A C 1
ATOM 701 O O . LEU A 1 97 ? 5.985 -3.436 -12.754 1.00 96.19 97 LEU A O 1
ATOM 705 N N . HIS A 1 98 ? 7.081 -1.638 -12.013 1.00 97.50 98 HIS A N 1
ATOM 706 C CA . HIS A 1 98 ? 8.333 -2.358 -11.820 1.00 97.50 98 HIS A CA 1
ATOM 707 C C . HIS A 1 98 ? 8.341 -3.123 -10.490 1.00 97.50 98 HIS A C 1
ATOM 709 O O . HIS A 1 98 ? 7.933 -2.621 -9.439 1.00 97.50 98 HIS A O 1
ATOM 715 N N . MET A 1 99 ? 8.862 -4.350 -10.516 1.00 95.69 99 MET A N 1
ATOM 716 C CA . MET A 1 99 ? 8.928 -5.228 -9.346 1.00 95.69 99 MET A CA 1
ATOM 717 C C . MET A 1 99 ? 10.291 -5.151 -8.659 1.00 95.69 99 MET A C 1
ATOM 719 O O . MET A 1 99 ? 11.326 -5.367 -9.274 1.00 95.69 99 MET A O 1
ATOM 723 N N . THR A 1 100 ? 10.318 -4.880 -7.351 1.00 94.69 100 THR A N 1
ATOM 724 C CA . THR A 1 100 ? 11.569 -4.850 -6.553 1.00 94.69 100 THR A CA 1
ATOM 725 C C . THR A 1 100 ? 11.590 -5.837 -5.390 1.00 94.69 100 THR A C 1
ATOM 727 O O . THR A 1 100 ? 12.639 -6.046 -4.781 1.00 94.69 100 THR A O 1
ATOM 730 N N . GLY A 1 101 ? 10.448 -6.449 -5.071 1.00 91.44 101 GLY A N 1
ATOM 731 C CA . GLY A 1 101 ? 10.285 -7.358 -3.939 1.00 91.44 101 GLY A CA 1
ATOM 732 C C . GLY A 1 101 ? 10.002 -8.797 -4.359 1.00 91.44 101 GLY A C 1
ATOM 733 O O . GLY A 1 101 ? 9.591 -9.069 -5.484 1.00 91.44 101 GLY A O 1
ATOM 734 N N . THR A 1 102 ? 10.175 -9.720 -3.415 1.00 92.44 102 THR A N 1
ATOM 735 C CA . THR A 1 102 ? 9.738 -11.112 -3.557 1.00 92.44 102 THR A CA 1
ATOM 736 C C . THR A 1 102 ? 8.337 -11.258 -2.958 1.00 92.44 102 THR A C 1
ATOM 738 O O . THR A 1 102 ? 8.178 -11.009 -1.759 1.00 92.44 102 THR A O 1
ATOM 741 N N . PRO A 1 103 ? 7.317 -11.649 -3.746 1.00 92.69 103 PRO A N 1
ATOM 742 C CA . PRO A 1 103 ? 5.984 -11.924 -3.226 1.00 92.69 103 PRO A CA 1
ATOM 743 C C . PRO A 1 103 ? 6.012 -12.972 -2.113 1.00 92.69 103 PRO A C 1
ATOM 745 O O . PRO A 1 103 ? 6.717 -13.978 -2.192 1.00 92.69 103 PRO A O 1
ATOM 748 N N . VAL A 1 104 ? 5.204 -12.745 -1.082 1.00 92.50 104 VAL A N 1
ATOM 749 C CA . VAL A 1 104 ? 4.993 -13.691 0.016 1.00 92.50 104 VAL A CA 1
ATOM 750 C C . VAL A 1 104 ? 3.523 -14.070 0.073 1.00 92.50 104 VAL A C 1
ATOM 752 O O . VAL A 1 104 ? 2.647 -13.241 -0.179 1.00 92.50 104 VAL A O 1
ATOM 755 N N . LEU A 1 105 ? 3.242 -15.327 0.412 1.00 93.06 105 LEU A N 1
ATOM 756 C CA . LEU A 1 105 ? 1.867 -15.762 0.614 1.00 93.06 105 LEU A CA 1
ATOM 757 C C . LEU A 1 105 ? 1.332 -15.164 1.920 1.00 93.06 105 LEU A C 1
ATOM 759 O O . LEU A 1 105 ? 1.930 -15.340 2.982 1.00 93.06 105 LEU A O 1
ATOM 763 N N . LEU A 1 106 ? 0.199 -14.473 1.833 1.00 91.94 106 LEU A N 1
ATOM 764 C CA . LEU A 1 106 ? -0.437 -13.796 2.958 1.00 91.94 106 LEU A CA 1
ATOM 765 C C . LEU A 1 106 ? -1.745 -14.495 3.328 1.00 91.94 106 LEU A C 1
ATOM 767 O O . LEU A 1 106 ? -2.607 -14.662 2.468 1.00 91.94 106 LEU A O 1
ATOM 771 N N . ASP A 1 107 ? -1.927 -14.855 4.600 1.00 93.94 107 ASP A N 1
ATOM 772 C CA . ASP A 1 107 ? -3.221 -15.293 5.134 1.00 93.94 107 ASP A CA 1
ATOM 773 C C . ASP A 1 107 ? -3.962 -14.116 5.776 1.00 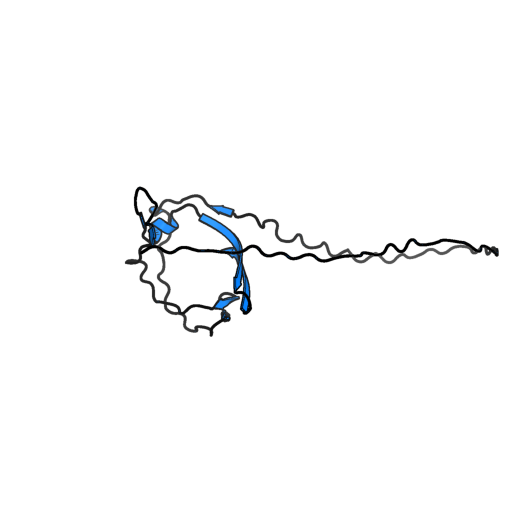93.94 107 ASP A C 1
ATOM 775 O O . ASP A 1 107 ? -3.643 -13.680 6.881 1.00 93.94 107 ASP A O 1
ATOM 779 N N . LEU A 1 108 ? -4.989 -13.619 5.084 1.00 94.56 108 LEU A N 1
ATOM 780 C CA . LEU A 1 108 ? -5.789 -12.484 5.545 1.00 94.56 108 LEU A CA 1
ATOM 781 C C . LEU A 1 108 ? -6.581 -12.777 6.830 1.00 94.56 108 LEU A C 1
ATOM 783 O O . LEU A 1 108 ? -6.962 -11.835 7.521 1.00 94.56 108 LEU A O 1
ATOM 787 N N . LYS A 1 109 ? -6.827 -14.050 7.183 1.00 92.69 109 LYS A N 1
ATOM 788 C CA . LYS A 1 109 ? -7.544 -14.390 8.425 1.00 92.69 109 LYS A CA 1
ATOM 789 C C . LYS A 1 109 ? -6.682 -14.151 9.659 1.00 92.69 109 LYS A C 1
ATOM 791 O O . LYS A 1 109 ? -7.173 -13.668 10.684 1.00 92.69 109 LYS A O 1
ATOM 796 N N . THR A 1 110 ? -5.402 -14.494 9.567 1.00 95.31 110 THR A N 1
ATOM 797 C CA . THR A 1 110 ? -4.453 -14.409 10.684 1.00 95.31 110 THR A CA 1
ATOM 798 C C . THR A 1 110 ? -3.617 -13.134 10.661 1.00 95.31 110 THR A C 1
ATOM 800 O O . THR A 1 110 ? -3.131 -12.715 11.710 1.00 95.31 110 THR A O 1
ATOM 803 N N . TRP A 1 111 ? -3.499 -12.469 9.510 1.00 96.38 111 TRP A N 1
ATOM 804 C CA . TRP A 1 111 ? -2.750 -11.225 9.378 1.00 96.38 111 TRP A CA 1
ATOM 805 C C . TRP A 1 111 ? -3.310 -10.093 10.249 1.00 96.38 111 TRP A C 1
ATOM 807 O O . TRP A 1 111 ? -4.527 -9.932 10.381 1.00 96.38 111 TRP A O 1
ATOM 817 N N . ARG A 1 112 ? -2.410 -9.286 10.823 1.00 97.69 112 ARG A N 1
ATOM 818 C CA . ARG A 1 112 ? -2.733 -8.076 11.587 1.00 97.69 112 ARG A CA 1
ATOM 819 C C . ARG A 1 112 ? -1.742 -6.954 11.279 1.00 97.69 112 ARG A C 1
ATOM 821 O O . ARG A 1 112 ? -0.535 -7.195 11.248 1.00 97.69 112 ARG A O 1
ATOM 828 N N . LEU A 1 113 ? -2.239 -5.726 11.134 1.00 97.81 113 LEU A N 1
ATOM 829 C CA . LEU A 1 113 ? -1.428 -4.509 11.163 1.00 97.81 113 LEU A CA 1
ATOM 830 C C . LEU A 1 113 ? -1.254 -4.052 12.610 1.00 97.81 113 LEU A C 1
ATOM 832 O O . LEU A 1 113 ? -2.207 -3.587 13.236 1.00 97.81 113 LEU A O 1
ATOM 836 N N . ALA A 1 114 ? -0.029 -4.142 13.120 1.00 98.06 114 ALA A N 1
ATOM 837 C CA . ALA A 1 114 ? 0.324 -3.596 14.421 1.00 98.06 114 ALA A CA 1
ATOM 838 C C . ALA A 1 114 ? 0.770 -2.130 14.292 1.00 98.06 114 ALA A C 1
ATOM 840 O O . ALA A 1 114 ? 1.693 -1.823 13.539 1.00 98.06 114 ALA A O 1
ATOM 841 N N . VAL A 1 115 ? 0.150 -1.233 15.060 1.00 97.81 115 VAL A N 1
ATOM 842 C CA . VAL A 1 115 ? 0.587 0.161 15.223 1.00 97.81 115 VAL A CA 1
ATOM 843 C C . VAL A 1 115 ? 1.066 0.338 16.657 1.00 97.81 115 VAL A C 1
ATOM 845 O O . VAL A 1 115 ? 0.278 0.296 17.602 1.00 97.81 115 VAL A O 1
ATOM 848 N N . THR A 1 116 ? 2.373 0.513 16.819 1.00 97.56 116 THR A N 1
ATOM 849 C CA . THR A 1 116 ? 3.061 0.570 18.116 1.00 97.56 116 THR A CA 1
ATOM 850 C C . THR A 1 116 ? 4.019 1.764 18.177 1.00 97.56 116 THR A C 1
ATOM 852 O O . THR A 1 116 ? 4.204 2.468 17.188 1.00 97.56 116 THR A O 1
ATOM 855 N N . GLY A 1 117 ? 4.679 1.981 19.319 1.00 96.75 117 GLY A N 1
ATOM 856 C CA . GLY A 1 117 ? 5.664 3.053 19.494 1.00 96.75 117 GLY A CA 1
ATOM 857 C C . GLY A 1 117 ? 5.068 4.255 20.222 1.00 96.75 117 GLY A C 1
ATOM 858 O O . GLY A 1 117 ? 4.554 4.103 21.325 1.00 96.75 117 GLY A O 1
ATOM 859 N N . ALA A 1 118 ? 5.139 5.443 19.621 1.00 97.38 118 ALA A N 1
ATOM 860 C CA . ALA A 1 118 ? 4.666 6.697 20.217 1.00 97.38 118 ALA A CA 1
ATOM 861 C C . ALA A 1 118 ? 3.132 6.864 20.126 1.00 97.38 118 ALA A C 1
ATOM 863 O O . ALA A 1 118 ? 2.632 7.855 19.598 1.00 97.38 118 ALA A O 1
ATOM 864 N N . VAL A 1 119 ? 2.380 5.878 20.617 1.00 97.50 119 VAL A N 1
ATOM 865 C CA . VAL A 1 119 ? 0.911 5.876 20.643 1.00 97.50 119 VAL A CA 1
ATOM 866 C C . VAL A 1 119 ? 0.407 5.588 22.054 1.00 97.50 119 VAL A C 1
ATOM 868 O O . VAL A 1 119 ? 0.973 4.758 22.759 1.00 97.50 119 VAL A O 1
ATOM 871 N N . ASN A 1 120 ? -0.681 6.247 22.463 1.00 97.62 120 ASN A N 1
ATOM 872 C CA . ASN A 1 120 ? -1.282 6.014 23.785 1.00 97.62 120 ASN A CA 1
ATOM 873 C C . ASN A 1 120 ? -1.919 4.622 23.885 1.00 97.62 120 ASN A C 1
ATOM 875 O O . ASN A 1 120 ? -1.845 3.979 24.926 1.00 97.62 120 ASN A O 1
ATOM 879 N N . ASN A 1 121 ? -2.539 4.166 22.792 1.00 97.25 121 ASN A N 1
ATOM 880 C CA . ASN A 1 121 ? -3.192 2.867 22.690 1.00 97.25 121 ASN A CA 1
ATOM 881 C C . ASN A 1 121 ? -2.666 2.162 21.434 1.00 97.25 121 ASN A C 1
ATOM 883 O O . ASN A 1 121 ? -3.012 2.585 20.327 1.00 97.25 121 ASN A O 1
ATOM 887 N N . PRO A 1 122 ? -1.816 1.132 21.575 1.00 97.81 122 PRO A N 1
ATOM 888 C CA . PRO A 1 122 ? -1.401 0.310 20.448 1.00 97.81 122 PRO A CA 1
ATOM 889 C C . PRO A 1 122 ? -2.604 -0.310 19.733 1.00 97.81 122 PRO A C 1
ATOM 891 O O . PRO A 1 122 ? -3.569 -0.721 20.378 1.00 97.81 122 PRO A O 1
ATOM 894 N N . LEU A 1 123 ? -2.532 -0.399 18.405 1.00 97.88 123 LEU A N 1
ATOM 895 C CA . LEU A 1 123 ? -3.572 -1.020 17.582 1.00 97.88 123 LEU A CA 1
ATOM 896 C C . LEU A 1 123 ? -3.060 -2.329 16.986 1.00 97.88 123 LEU A C 1
ATOM 898 O O . LEU A 1 123 ? -1.885 -2.447 16.646 1.00 97.88 123 LEU A O 1
ATOM 902 N N . SER A 1 124 ? -3.961 -3.293 16.833 1.00 98.00 124 SER A N 1
ATOM 903 C CA . SER A 1 124 ? -3.746 -4.524 16.074 1.00 98.00 124 SER A CA 1
ATOM 904 C C . SER A 1 124 ? -4.978 -4.732 15.205 1.00 98.00 124 SER A C 1
ATOM 906 O O . SER A 1 124 ? -5.992 -5.225 15.690 1.00 98.00 124 SER A O 1
ATOM 908 N N . LEU A 1 125 ? -4.912 -4.256 13.962 1.00 97.81 125 LEU A N 1
ATOM 909 C CA . LEU A 1 125 ? -6.049 -4.218 13.045 1.00 97.81 125 LEU A CA 1
ATOM 910 C C . LEU A 1 125 ? -6.046 -5.452 12.151 1.00 97.81 125 LEU A C 1
ATOM 912 O O . LEU A 1 125 ? -5.020 -5.775 11.551 1.00 97.81 125 LEU A O 1
ATOM 916 N N . ASP A 1 126 ? -7.182 -6.125 12.019 1.00 97.00 126 ASP A N 1
ATOM 917 C CA . ASP A 1 126 ? -7.377 -7.086 10.939 1.00 97.00 126 ASP A CA 1
ATOM 918 C C . ASP A 1 126 ? -7.598 -6.396 9.582 1.00 97.00 126 ASP A C 1
ATOM 920 O O . ASP A 1 126 ? -7.657 -5.167 9.464 1.00 97.00 126 ASP A O 1
ATOM 924 N N . PHE A 1 127 ? -7.657 -7.195 8.516 1.00 96.19 127 PHE A N 1
ATOM 925 C CA . PHE A 1 127 ? -7.732 -6.655 7.163 1.00 96.19 127 PHE A CA 1
ATOM 926 C C . PHE A 1 127 ? -9.036 -5.894 6.877 1.00 96.19 127 PHE A C 1
ATOM 928 O O . PHE A 1 127 ? -9.018 -4.912 6.133 1.00 96.19 127 PHE A O 1
ATOM 935 N N . ASP A 1 128 ? -10.162 -6.291 7.471 1.00 96.12 128 ASP A N 1
ATOM 936 C CA . ASP A 1 128 ? -11.424 -5.576 7.268 1.00 96.12 128 ASP A CA 1
ATOM 937 C C . ASP A 1 128 ? -11.486 -4.303 8.113 1.00 96.12 128 ASP A C 1
ATOM 939 O O . ASP A 1 128 ? -12.001 -3.289 7.645 1.00 96.12 128 ASP A O 1
ATOM 943 N N . GLU A 1 129 ? -10.934 -4.325 9.328 1.00 96.75 129 GLU A N 1
ATOM 944 C CA . GLU A 1 129 ? -10.784 -3.127 10.160 1.00 96.75 129 GLU A CA 1
ATOM 945 C C . GLU A 1 129 ? -9.939 -2.069 9.450 1.00 96.75 129 GLU A C 1
ATOM 947 O O . GLU A 1 129 ? -10.327 -0.902 9.409 1.00 96.75 129 GLU A O 1
ATOM 952 N N . LEU A 1 130 ? -8.839 -2.475 8.808 1.00 96.44 130 LEU A N 1
ATOM 953 C CA . LEU A 1 130 ? -8.037 -1.579 7.975 1.00 96.44 130 LEU A CA 1
ATOM 954 C C . LEU A 1 130 ? -8.843 -1.021 6.790 1.00 96.44 130 LEU A C 1
ATOM 956 O O . LEU A 1 130 ? -8.798 0.177 6.520 1.00 96.44 130 LEU A O 1
ATOM 960 N N . ARG A 1 131 ? -9.606 -1.866 6.086 1.00 96.12 131 ARG A N 1
ATOM 961 C CA . ARG A 1 131 ? -10.439 -1.455 4.938 1.00 96.12 131 ARG A CA 1
ATOM 962 C C . ARG A 1 131 ? -11.600 -0.530 5.308 1.00 96.12 131 ARG A C 1
ATOM 964 O O . ARG A 1 131 ? -12.106 0.167 4.426 1.00 96.12 131 ARG A O 1
ATOM 971 N N . ALA A 1 132 ? -12.042 -0.562 6.561 1.00 97.38 132 ALA A N 1
ATOM 972 C CA . ALA A 1 132 ? -13.119 0.269 7.085 1.00 97.38 132 ALA A CA 1
ATOM 973 C C . ALA A 1 132 ? -12.671 1.707 7.408 1.00 97.38 132 ALA A C 1
ATOM 975 O O . ALA A 1 132 ? -13.518 2.599 7.495 1.00 97.38 132 ALA A O 1
ATOM 976 N N . LEU A 1 133 ? -11.364 1.954 7.565 1.00 97.19 133 LEU A N 1
ATOM 977 C CA . LEU A 1 133 ? -10.820 3.292 7.818 1.00 97.19 133 LEU A CA 1
ATOM 978 C C . LEU A 1 133 ? -11.084 4.257 6.643 1.00 97.19 133 LEU A C 1
ATOM 980 O O . LEU A 1 133 ? -11.288 3.809 5.511 1.00 97.19 133 LEU A O 1
ATOM 984 N N . PRO A 1 134 ? -11.057 5.587 6.873 1.00 97.50 134 PRO A N 1
ATOM 985 C CA . PRO A 1 134 ? -11.030 6.559 5.785 1.00 97.50 134 PRO A CA 1
ATOM 986 C C . PRO A 1 134 ? -9.873 6.271 4.828 1.00 97.50 134 PRO A C 1
ATOM 988 O O . PRO A 1 134 ? -8.765 5.942 5.256 1.00 97.50 134 PRO A O 1
ATOM 991 N N . ARG A 1 135 ? -10.123 6.406 3.528 1.00 95.62 135 ARG A N 1
ATOM 992 C CA . ARG A 1 135 ? -9.150 6.102 2.477 1.00 95.62 135 ARG A CA 1
ATOM 993 C C . ARG A 1 135 ? -8.853 7.341 1.661 1.00 95.62 135 ARG A C 1
ATOM 995 O O . ARG A 1 135 ? -9.689 8.227 1.521 1.00 95.62 135 ARG A O 1
ATOM 1002 N N . VAL A 1 136 ? -7.668 7.363 1.079 1.00 96.06 136 VAL A N 1
ATOM 1003 C CA . VAL A 1 136 ? -7.274 8.374 0.108 1.00 96.06 136 VAL A CA 1
ATOM 1004 C C . VAL A 1 136 ? -6.889 7.649 -1.162 1.00 96.06 136 VAL A C 1
ATOM 1006 O O . VAL A 1 136 ? -6.140 6.677 -1.095 1.00 96.06 136 VAL A O 1
ATOM 1009 N N . ARG A 1 137 ? -7.417 8.109 -2.291 1.00 95.75 137 ARG A N 1
ATOM 1010 C CA . ARG A 1 137 ? -6.984 7.679 -3.610 1.00 95.75 137 ARG A CA 1
ATOM 1011 C C . ARG A 1 137 ? -6.152 8.793 -4.227 1.00 95.75 137 ARG A C 1
ATOM 1013 O O . ARG A 1 137 ? -6.625 9.923 -4.316 1.00 95.75 137 ARG A O 1
ATOM 1020 N N . SER A 1 138 ? -4.917 8.510 -4.621 1.00 95.19 138 SER A N 1
ATOM 1021 C CA . SER A 1 138 ? -3.992 9.551 -5.086 1.00 95.19 138 SER A CA 1
ATOM 1022 C C . SER A 1 138 ? -3.126 9.069 -6.232 1.00 95.19 138 SER A C 1
ATOM 1024 O O . SER A 1 138 ? -2.639 7.938 -6.236 1.00 95.19 138 SER A O 1
ATOM 1026 N N . ARG A 1 139 ? -2.900 9.953 -7.207 1.00 95.19 139 ARG A N 1
ATOM 1027 C CA . ARG A 1 139 ? -1.873 9.730 -8.220 1.00 95.19 139 ARG A CA 1
ATOM 1028 C C . ARG A 1 139 ? -0.523 10.099 -7.623 1.00 95.19 139 ARG A C 1
ATOM 1030 O O . ARG A 1 139 ? -0.339 11.236 -7.201 1.00 95.19 139 ARG A O 1
ATOM 1037 N N . SER A 1 140 ? 0.407 9.154 -7.615 1.00 94.31 140 SER A N 1
ATOM 1038 C CA . SER A 1 140 ? 1.733 9.357 -7.030 1.00 94.31 140 SER A CA 1
ATOM 1039 C C . SER A 1 140 ? 2.805 8.717 -7.899 1.00 94.31 140 SER A C 1
ATOM 1041 O O . SER A 1 140 ? 2.578 7.658 -8.492 1.00 94.31 140 SER A O 1
ATOM 1043 N N . THR A 1 141 ? 3.975 9.353 -7.938 1.00 96.25 141 THR A N 1
ATOM 1044 C CA . THR A 1 141 ? 5.174 8.813 -8.581 1.00 96.25 141 THR A CA 1
ATOM 1045 C C . THR A 1 141 ? 5.997 8.037 -7.556 1.00 96.25 141 THR A C 1
ATOM 1047 O O . THR A 1 141 ? 6.440 8.607 -6.558 1.00 96.25 141 THR A O 1
ATOM 1050 N N . LEU A 1 142 ? 6.206 6.745 -7.793 1.00 95.50 142 LEU A N 1
ATOM 1051 C CA . LEU A 1 142 ? 7.153 5.921 -7.053 1.00 95.50 142 LEU A CA 1
ATOM 1052 C C . LEU A 1 142 ? 8.505 5.990 -7.769 1.00 95.50 142 LEU A C 1
ATOM 1054 O O . LEU A 1 142 ? 8.643 5.493 -8.883 1.00 95.50 142 LEU A O 1
ATOM 1058 N N . VAL A 1 143 ? 9.494 6.614 -7.133 1.00 96.50 143 VAL A N 1
ATOM 1059 C CA . VAL A 1 143 ? 10.840 6.771 -7.698 1.00 96.50 143 VAL A CA 1
ATOM 1060 C C . VAL A 1 143 ? 11.792 5.790 -7.027 1.00 96.50 143 VAL A C 1
ATOM 1062 O O . VAL A 1 143 ? 11.989 5.845 -5.812 1.00 96.50 143 VAL A O 1
ATOM 1065 N N . CYS A 1 144 ? 12.422 4.932 -7.828 1.00 96.19 144 CYS A N 1
ATOM 1066 C CA . CYS A 1 144 ? 13.574 4.133 -7.430 1.00 96.19 144 CYS A CA 1
ATOM 1067 C C . CYS A 1 144 ? 14.821 4.703 -8.132 1.00 96.19 144 CYS A C 1
ATOM 1069 O O . CYS A 1 144 ? 15.025 4.442 -9.323 1.00 96.19 144 CYS A O 1
ATOM 1071 N N . PRO A 1 145 ? 15.644 5.520 -7.444 1.00 97.12 145 PRO A N 1
ATOM 1072 C CA . PRO A 1 145 ? 16.734 6.250 -8.086 1.00 97.12 145 PRO A CA 1
ATOM 1073 C C . PRO A 1 145 ? 17.708 5.332 -8.831 1.00 97.12 145 PRO A C 1
ATOM 1075 O O . PRO A 1 145 ? 18.274 4.411 -8.247 1.00 97.12 145 PRO A O 1
ATOM 1078 N N . GLY A 1 146 ? 17.921 5.613 -10.119 1.00 95.69 146 GLY A N 1
ATOM 1079 C CA . GLY A 1 146 ? 18.813 4.835 -10.985 1.00 95.69 146 GLY A CA 1
ATOM 1080 C C . GLY A 1 146 ? 18.195 3.573 -11.596 1.00 95.69 146 GLY A C 1
ATOM 1081 O O . GLY A 1 146 ? 18.888 2.904 -12.358 1.00 95.69 146 GLY A O 1
ATOM 1082 N N . TYR A 1 147 ? 16.924 3.271 -11.307 1.00 96.00 147 TYR A N 1
ATOM 1083 C CA . TYR A 1 147 ? 16.218 2.107 -11.848 1.00 96.00 147 TYR A CA 1
ATOM 1084 C C . TYR A 1 147 ? 14.969 2.508 -12.642 1.00 96.00 147 TYR A C 1
ATOM 1086 O O . TYR A 1 147 ? 14.937 2.299 -13.851 1.00 96.00 147 TYR A O 1
ATOM 1094 N N . PHE A 1 148 ? 13.959 3.102 -11.994 1.00 96.81 148 PHE A N 1
ATOM 1095 C CA . PHE A 1 148 ? 12.675 3.420 -12.634 1.00 96.81 148 PHE A CA 1
ATOM 1096 C C . PHE A 1 148 ? 11.890 4.527 -11.914 1.00 96.81 148 PHE A C 1
ATOM 1098 O O . PHE A 1 148 ? 12.156 4.868 -10.757 1.00 96.81 148 PHE A O 1
ATOM 1105 N N . GLU A 1 149 ? 10.874 5.041 -12.610 1.00 97.62 149 GLU A N 1
ATOM 1106 C CA . GLU A 1 149 ? 9.831 5.912 -12.068 1.00 97.62 149 GLU A CA 1
ATOM 1107 C C . GLU A 1 149 ? 8.454 5.405 -12.509 1.00 97.62 149 GLU A C 1
ATOM 1109 O O . GLU A 1 149 ? 8.145 5.401 -13.701 1.00 97.62 149 GLU A O 1
ATOM 1114 N N . ASP A 1 150 ? 7.611 5.030 -11.549 1.00 96.88 150 ASP A N 1
ATOM 1115 C CA . ASP A 1 150 ? 6.266 4.522 -11.816 1.00 96.88 150 ASP A CA 1
ATOM 1116 C C . ASP A 1 150 ? 5.203 5.540 -11.421 1.00 96.88 150 ASP A C 1
ATOM 1118 O O . ASP A 1 150 ? 5.162 6.016 -10.287 1.00 96.88 150 ASP A O 1
ATOM 1122 N N . ASN A 1 151 ? 4.300 5.858 -12.348 1.00 95.69 151 ASN A N 1
ATOM 1123 C CA . ASN A 1 151 ? 3.186 6.771 -12.109 1.00 95.69 151 ASN A CA 1
ATOM 1124 C C . ASN A 1 151 ? 1.872 5.995 -12.039 1.00 95.69 151 ASN A C 1
ATOM 1126 O O . ASN A 1 151 ? 1.291 5.647 -13.067 1.00 95.69 151 ASN A O 1
ATOM 1130 N N . ALA A 1 152 ? 1.367 5.788 -10.826 1.00 94.56 152 ALA A N 1
ATOM 1131 C CA . ALA A 1 152 ? 0.167 4.995 -10.589 1.00 94.56 152 ALA A CA 1
ATOM 1132 C C . ALA A 1 152 ? -0.873 5.753 -9.762 1.00 94.56 152 ALA A C 1
ATOM 1134 O O . ALA A 1 152 ? -0.590 6.778 -9.138 1.00 94.56 152 ALA A O 1
ATOM 1135 N N . LEU A 1 153 ? -2.104 5.249 -9.812 1.00 94.00 153 LEU A N 1
ATOM 1136 C CA . LEU A 1 153 ? -3.207 5.690 -8.972 1.00 94.00 153 LEU A CA 1
ATOM 1137 C C . LEU A 1 153 ? -3.385 4.655 -7.863 1.00 94.00 153 LEU A C 1
ATOM 1139 O O . LEU A 1 153 ? -3.782 3.526 -8.149 1.00 94.00 153 LEU A O 1
ATOM 1143 N N . TRP A 1 154 ? -3.068 5.058 -6.638 1.00 90.38 154 TRP A N 1
ATOM 1144 C CA . TRP A 1 154 ? -3.111 4.233 -5.431 1.00 90.38 154 TRP A CA 1
ATOM 1145 C C . TRP A 1 154 ? -4.436 4.424 -4.701 1.00 90.38 154 TRP A C 1
ATOM 1147 O O . TRP A 1 154 ? -4.952 5.566 -4.752 1.00 90.38 154 TRP A O 1
#

Sequence (154 aa):
MRFETTTEPAHGRAGGGSGTRRGRFDLIILAAAAIITLGDCDPRPPSPPTPSKASAPSSADPEYLPARSRSELPPAVQPGMPAFIPGYAELDPDSGLHMTGTPVLLDLKTWRLAVTGAVNNPLSLDFDELRALPRVRSRSTLVCPGYFEDNALW

Secondary structure (DSSP, 8-state):
-------PPPP---------------------------------PPPPPP-------S--SPEEE----GGGSPPPPPP---S--PPTTEEPTTTSSEE-S------TTT--EEE-SS-SS-EEE-HHHHHHS-EEE-EEEEEETTTEEEEEE-